Protein AF-W1YIL7-F1 (afdb_monomer)

Sequence (71 aa):
VVAGAKNGEVTVSLSNGSTVTGTVIGTDAQTDLAVVKIDPPKDIQPIKIGDSDSLQVGEPAIAIGNPLGLE

Secondary structure (DSSP, 8-state):
--TT-BTTEEEEE-TTS-EEEEEEEEEETTTTEEEEEE-PPTT--PPPPP-GGG--TT--------SS---

pLDDT: mean 90.85, std 8.01, range [57.19, 97.81]

Nearest PDB structures (foldseek):
  2rce-assembly3_G  TM=8.362E-01  e=1.685E-01  Escherichia coli
  7vge-assembly2_D  TM=8.726E-01  e=4.658E-01  Homo sapiens
  7vge-assembly1_C  TM=8.716E-01  e=9.371E-01  Homo sapiens
  6wat-assembly7_GC  TM=6.649E-01  e=7.745E-01  Homo sapiens
  2eqm-assembly1_A  TM=7.158E-01  e=8.664E+00  Homo sapiens

Solvent-accessible surface area (backbone atoms only — not comparable to full-atom values): 5143 Å² total; per-residue (Å²): 133,67,92,80,38,62,96,45,35,43,82,43,78,44,96,87,75,51,73,45,69,24,37,59,77,48,74,38,83,90,79,75,44,72,42,70,48,62,82,76,66,90,88,76,78,82,80,83,84,79,70,76,89,75,66,58,94,85,63,89,82,86,90,86,81,76,95,78,72,88,123

Mean predicted aligned error: 4.54 Å

Radius of gyration: 14.95 Å; Cα contacts (8 Å, |Δi|>4): 58; chains: 1; bounding box: 31×27×41 Å

Structure (mmCIF, N/CA/C/O backbone):
data_AF-W1YIL7-F1
#
_entry.id   AF-W1YIL7-F1
#
loop_
_atom_site.group_PDB
_atom_site.id
_atom_site.type_symbol
_atom_site.label_atom_id
_atom_site.label_alt_id
_atom_site.label_comp_id
_atom_site.label_asym_id
_atom_site.label_entity_id
_atom_site.label_seq_id
_atom_site.pdbx_PDB_ins_code
_atom_site.Cartn_x
_atom_site.Cartn_y
_atom_site.Cartn_z
_atom_site.occupancy
_atom_site.B_iso_or_equiv
_atom_site.auth_seq_id
_atom_site.auth_comp_id
_atom_site.auth_asym_id
_atom_site.auth_atom_id
_atom_site.pdbx_PDB_model_num
ATOM 1 N N . VAL A 1 1 ? 2.759 7.215 -5.969 1.00 76.06 1 VAL A N 1
ATOM 2 C CA . VAL A 1 1 ? 1.709 7.869 -6.793 1.00 76.06 1 VAL A CA 1
ATOM 3 C C . VAL A 1 1 ? 1.681 7.189 -8.152 1.00 76.06 1 VAL A C 1
ATOM 5 O O . VAL A 1 1 ? 2.755 7.023 -8.713 1.00 76.06 1 VAL A O 1
ATOM 8 N N . VAL A 1 2 ? 0.517 6.775 -8.667 1.00 84.94 2 VAL A N 1
ATOM 9 C CA . VAL A 1 2 ? 0.428 6.061 -9.966 1.00 84.94 2 VAL A CA 1
ATOM 10 C C . VAL A 1 2 ? -0.131 6.912 -11.109 1.00 84.94 2 VAL A C 1
ATOM 12 O O . VAL A 1 2 ? 0.009 6.540 -12.265 1.00 84.94 2 VAL A O 1
ATOM 15 N N . ALA A 1 3 ? -0.709 8.081 -10.815 1.00 82.00 3 ALA A N 1
ATOM 16 C CA . ALA A 1 3 ? -1.281 8.974 -11.830 1.00 82.00 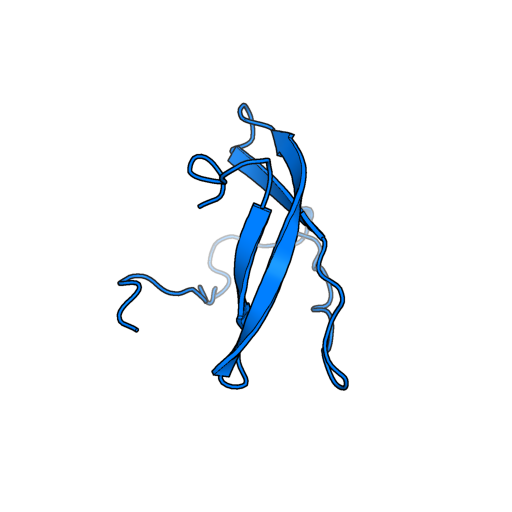3 ALA A CA 1
ATOM 17 C C . ALA A 1 3 ? -0.256 9.469 -12.876 1.00 82.00 3 ALA A C 1
ATOM 19 O O . ALA A 1 3 ? -0.636 9.873 -13.968 1.00 82.00 3 ALA A O 1
ATOM 20 N N . GLY A 1 4 ? 1.043 9.423 -12.555 1.00 79.56 4 GLY A N 1
ATOM 21 C CA . GLY A 1 4 ? 2.141 9.744 -13.474 1.00 79.56 4 GLY A CA 1
ATOM 22 C C . GLY A 1 4 ? 2.735 8.540 -14.217 1.00 79.56 4 GLY A C 1
ATOM 23 O O . GLY A 1 4 ? 3.787 8.688 -14.839 1.00 79.56 4 GLY A O 1
ATOM 24 N N . ALA A 1 5 ? 2.121 7.354 -14.123 1.00 85.12 5 ALA A N 1
ATOM 25 C CA . ALA A 1 5 ? 2.613 6.138 -14.767 1.00 85.12 5 ALA A CA 1
ATOM 26 C C . ALA A 1 5 ? 2.675 6.306 -16.293 1.00 85.12 5 ALA A C 1
ATOM 28 O O . ALA A 1 5 ? 1.700 6.708 -16.933 1.00 85.12 5 ALA A O 1
ATOM 29 N N . LYS A 1 6 ? 3.816 5.966 -16.898 1.00 82.25 6 LYS A N 1
ATOM 30 C CA . LYS A 1 6 ? 3.978 5.965 -18.358 1.00 82.25 6 LYS A CA 1
ATOM 31 C C . LYS A 1 6 ? 3.637 4.577 -18.874 1.00 82.25 6 LYS A C 1
ATOM 33 O O . LYS A 1 6 ? 4.192 3.603 -18.389 1.00 82.25 6 LYS A O 1
ATOM 38 N N . ASN A 1 7 ? 2.720 4.483 -19.837 1.00 87.12 7 ASN A N 1
ATOM 39 C CA . ASN A 1 7 ? 2.256 3.206 -20.399 1.00 87.12 7 ASN A CA 1
ATOM 40 C C . ASN A 1 7 ? 1.729 2.207 -19.345 1.00 87.12 7 ASN A C 1
ATOM 42 O O . ASN A 1 7 ? 1.791 1.001 -19.552 1.00 87.12 7 ASN A O 1
ATOM 46 N N . GLY A 1 8 ? 1.219 2.702 -18.210 1.00 89.81 8 GLY A N 1
ATOM 47 C CA . GLY A 1 8 ? 0.761 1.855 -17.104 1.00 89.81 8 GLY A CA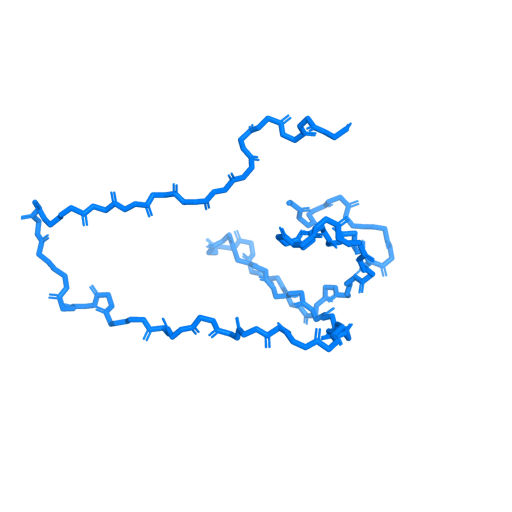 1
ATOM 48 C C . GLY A 1 8 ? 1.885 1.249 -16.257 1.00 89.81 8 GLY A C 1
ATOM 49 O O . GLY A 1 8 ? 1.602 0.408 -15.410 1.00 89.81 8 GLY A O 1
ATOM 50 N N . GLU A 1 9 ? 3.137 1.669 -16.441 1.00 94.75 9 GLU A N 1
ATOM 51 C CA . GLU A 1 9 ? 4.280 1.200 -15.658 1.00 94.75 9 GLU A CA 1
ATOM 52 C C . GLU A 1 9 ? 4.710 2.212 -14.591 1.00 94.75 9 GLU A C 1
ATOM 54 O O . GLU A 1 9 ? 4.630 3.434 -14.771 1.00 94.75 9 GLU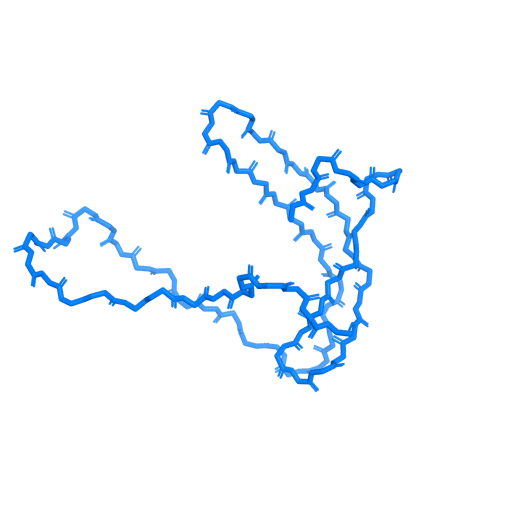 A O 1
ATOM 59 N N . VAL A 1 10 ? 5.200 1.680 -13.474 1.00 94.62 10 VAL A N 1
ATOM 60 C CA . VAL A 1 10 ? 5.776 2.422 -12.350 1.00 94.62 10 VAL A CA 1
ATOM 61 C C . VAL A 1 10 ? 7.052 1.742 -11.865 1.00 94.62 10 VAL A C 1
ATOM 63 O O . VAL A 1 10 ? 7.191 0.524 -11.952 1.00 94.62 10 VAL A O 1
ATOM 66 N N . THR A 1 11 ? 7.971 2.519 -11.303 1.00 92.88 11 THR A N 1
ATOM 67 C CA . THR A 1 11 ? 9.122 1.977 -10.572 1.00 92.88 11 THR A CA 1
ATOM 68 C C . THR A 1 11 ? 8.727 1.735 -9.119 1.00 92.88 11 THR A C 1
ATOM 70 O O . THR A 1 11 ? 8.149 2.615 -8.481 1.00 92.88 11 THR A O 1
ATOM 73 N N . VAL A 1 12 ? 9.045 0.554 -8.591 1.00 92.81 12 VAL A N 1
ATOM 74 C CA . VAL A 1 12 ? 8.801 0.173 -7.196 1.00 92.81 12 VAL A CA 1
ATOM 75 C C . VAL A 1 12 ? 10.141 -0.022 -6.491 1.00 92.81 12 VAL A C 1
ATOM 77 O O . VAL A 1 12 ? 10.874 -0.956 -6.815 1.00 92.81 12 VAL A O 1
ATOM 80 N N . SER A 1 13 ? 10.445 0.844 -5.523 1.00 91.94 13 SER A N 1
ATOM 81 C CA . SER A 1 13 ? 11.594 0.701 -4.618 1.00 91.94 13 SER A CA 1
ATOM 82 C C . SER A 1 13 ? 11.193 -0.167 -3.421 1.00 91.94 13 SER A C 1
ATOM 84 O O . SER A 1 13 ? 10.215 0.120 -2.727 1.00 91.94 13 SER A O 1
ATOM 86 N N . LEU A 1 14 ? 11.919 -1.260 -3.197 1.00 91.31 14 LEU A N 1
ATOM 87 C CA . LEU A 1 14 ? 11.666 -2.225 -2.127 1.00 91.31 14 LEU A CA 1
ATOM 88 C C . LEU A 1 14 ? 12.500 -1.898 -0.882 1.00 91.31 14 LEU A C 1
ATOM 90 O O . LEU A 1 14 ? 13.539 -1.248 -0.959 1.00 91.31 14 LEU A O 1
ATOM 94 N N . SER A 1 15 ? 12.081 -2.398 0.283 1.00 88.50 15 SER A N 1
ATOM 95 C CA . SER A 1 15 ? 12.742 -2.121 1.572 1.00 88.50 15 SER A CA 1
ATOM 96 C C . SER A 1 15 ? 14.189 -2.621 1.667 1.00 88.50 15 SER A C 1
ATOM 98 O O . SER A 1 15 ? 14.940 -2.162 2.522 1.00 88.50 15 SER A O 1
ATOM 100 N N . ASN A 1 16 ? 14.594 -3.544 0.791 1.00 87.25 16 ASN A N 1
ATOM 101 C CA . ASN A 1 16 ? 15.969 -4.031 0.674 1.00 87.25 16 ASN A CA 1
ATOM 102 C C . ASN A 1 16 ? 16.859 -3.149 -0.232 1.00 87.25 16 ASN A C 1
ATOM 104 O O . ASN A 1 16 ? 18.004 -3.515 -0.487 1.00 87.25 16 ASN A O 1
ATOM 108 N N . GLY A 1 17 ? 16.335 -2.032 -0.749 1.00 88.25 17 GLY A N 1
ATOM 109 C CA . GLY A 1 17 ? 17.034 -1.105 -1.646 1.00 88.25 17 GLY A CA 1
ATOM 110 C C . GLY A 1 17 ? 17.024 -1.501 -3.127 1.00 88.25 17 GLY A C 1
ATOM 111 O O . GLY A 1 17 ? 17.576 -0.778 -3.949 1.00 88.25 17 GLY A O 1
ATOM 112 N N . SER A 1 18 ? 16.416 -2.633 -3.496 1.00 89.00 18 SER A N 1
ATOM 113 C CA . SER A 1 18 ? 16.260 -3.012 -4.907 1.00 89.00 18 SER A CA 1
ATOM 114 C C . SER A 1 18 ? 15.071 -2.305 -5.559 1.00 89.00 18 SER A C 1
ATOM 116 O O . SER A 1 18 ? 14.079 -1.994 -4.899 1.00 89.00 18 SER A O 1
ATOM 118 N N . THR A 1 19 ? 15.160 -2.083 -6.870 1.00 92.38 19 THR A N 1
ATOM 119 C CA . THR A 1 19 ? 14.079 -1.516 -7.680 1.00 92.38 19 THR A CA 1
ATOM 120 C C . THR A 1 19 ? 13.555 -2.546 -8.672 1.00 92.38 19 THR A C 1
ATOM 122 O O . THR A 1 19 ? 14.315 -3.330 -9.243 1.00 92.38 19 THR A O 1
ATOM 125 N N . VAL A 1 20 ? 12.239 -2.552 -8.877 1.00 93.56 20 VAL A N 1
ATOM 126 C CA . VAL A 1 20 ? 11.568 -3.409 -9.861 1.00 93.56 20 VAL A CA 1
ATOM 127 C C . VAL A 1 20 ? 10.536 -2.616 -10.653 1.00 93.56 20 VAL A C 1
ATOM 129 O O . VAL A 1 20 ? 9.984 -1.626 -10.167 1.00 93.56 20 VAL A O 1
ATOM 132 N N . THR A 1 21 ? 10.256 -3.060 -11.875 1.00 95.19 21 THR A N 1
ATOM 133 C CA . THR A 1 21 ? 9.140 -2.528 -12.662 1.00 95.19 21 THR A CA 1
ATOM 134 C C . THR A 1 21 ? 7.830 -3.112 -12.142 1.00 95.19 21 THR A C 1
ATOM 136 O O . THR A 1 21 ? 7.708 -4.324 -11.959 1.00 95.19 21 THR A O 1
ATOM 139 N N . GLY A 1 22 ? 6.845 -2.249 -11.918 1.00 95.50 22 GLY A N 1
ATOM 140 C CA . GLY A 1 22 ? 5.471 -2.625 -11.624 1.00 95.50 22 GLY A CA 1
ATOM 141 C C . GLY A 1 22 ? 4.514 -2.176 -12.717 1.00 95.50 22 GLY A C 1
ATOM 142 O O . GLY A 1 22 ? 4.687 -1.120 -13.319 1.00 95.50 22 GLY A O 1
ATOM 143 N N . THR A 1 23 ? 3.471 -2.965 -12.944 1.00 96.81 23 THR A N 1
ATOM 144 C CA . THR A 1 23 ? 2.372 -2.648 -13.858 1.00 96.81 23 THR A CA 1
ATOM 145 C C . THR A 1 23 ? 1.132 -2.287 -13.053 1.00 96.81 23 THR A C 1
ATOM 147 O O . THR A 1 23 ? 0.708 -3.038 -12.174 1.00 96.81 23 THR A O 1
ATOM 150 N N . VAL A 1 24 ? 0.518 -1.151 -13.357 1.00 96.50 24 VAL A N 1
ATOM 151 C CA . VAL A 1 24 ? -0.779 -0.759 -12.804 1.00 96.50 24 VAL A CA 1
ATOM 152 C C . VAL A 1 24 ? -1.853 -1.652 -13.425 1.00 96.50 24 VAL A C 1
ATOM 154 O O . VAL A 1 24 ? -2.076 -1.610 -14.632 1.00 96.50 24 VAL A O 1
ATOM 157 N N . ILE A 1 25 ? -2.517 -2.467 -12.604 1.00 96.38 25 ILE A N 1
ATOM 158 C CA . ILE A 1 25 ? -3.559 -3.406 -13.057 1.00 96.38 25 ILE A CA 1
ATOM 159 C C . ILE A 1 25 ? -4.977 -2.955 -12.691 1.00 96.38 25 ILE A C 1
ATOM 161 O O . ILE A 1 25 ? -5.948 -3.544 -13.159 1.00 96.38 25 ILE A O 1
ATOM 165 N N . GLY A 1 26 ? -5.107 -1.910 -11.873 1.00 95.19 26 GLY A N 1
ATOM 166 C CA . GLY A 1 26 ? -6.390 -1.314 -11.522 1.00 95.19 26 GLY A CA 1
ATOM 167 C C . GLY A 1 26 ? -6.220 -0.013 -10.748 1.00 95.19 26 GLY A C 1
ATOM 168 O O . GLY A 1 26 ? -5.258 0.149 -9.995 1.00 95.19 26 GLY A O 1
ATOM 169 N N . THR A 1 27 ? -7.162 0.905 -10.933 1.00 95.25 27 THR A N 1
ATOM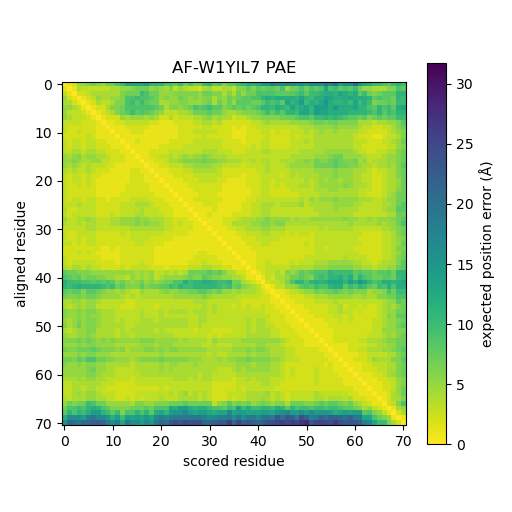 170 C CA . THR A 1 27 ? -7.246 2.167 -10.194 1.00 95.25 27 THR A CA 1
ATOM 171 C C . THR A 1 27 ? -8.700 2.499 -9.906 1.00 95.25 27 THR A C 1
ATOM 173 O O . THR A 1 27 ? -9.549 2.316 -10.778 1.00 95.25 27 THR A O 1
ATOM 176 N N . ASP A 1 28 ? -8.958 3.056 -8.733 1.00 95.31 28 ASP A N 1
ATOM 177 C CA . ASP A 1 28 ? -10.236 3.630 -8.344 1.00 95.31 28 ASP A CA 1
ATOM 178 C C . ASP A 1 28 ? -10.000 5.056 -7.841 1.00 95.31 28 ASP A C 1
ATOM 180 O O . ASP A 1 28 ? -9.459 5.278 -6.758 1.00 95.31 28 ASP A O 1
ATOM 184 N N . ALA A 1 29 ? -10.389 6.033 -8.659 1.00 91.38 29 ALA A N 1
ATOM 185 C CA . ALA A 1 29 ? -10.231 7.445 -8.332 1.00 91.38 29 ALA A CA 1
ATOM 186 C C . ALA A 1 29 ? -11.230 7.925 -7.268 1.00 91.38 29 ALA A C 1
ATOM 188 O O . ALA A 1 29 ? -10.981 8.947 -6.634 1.00 91.38 29 ALA A O 1
ATOM 189 N N . GLN A 1 30 ? -12.356 7.229 -7.071 1.00 95.75 30 GLN A N 1
ATOM 190 C CA . GLN A 1 30 ? -13.356 7.623 -6.078 1.00 95.75 30 GLN A CA 1
ATOM 191 C C . GLN A 1 30 ? -12.880 7.298 -4.6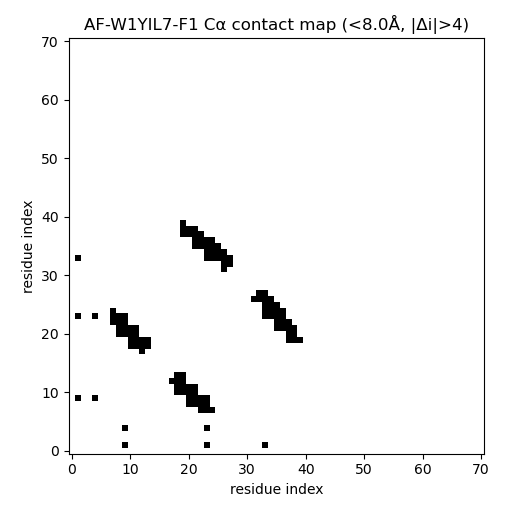61 1.00 95.75 30 GLN A C 1
ATOM 193 O O . GLN A 1 30 ? -13.094 8.097 -3.751 1.00 95.75 30 GLN A O 1
ATOM 198 N N . THR A 1 31 ? -12.225 6.150 -4.482 1.00 95.88 31 THR A N 1
ATOM 199 C CA . THR A 1 31 ? -11.669 5.722 -3.189 1.00 95.88 31 THR A CA 1
AT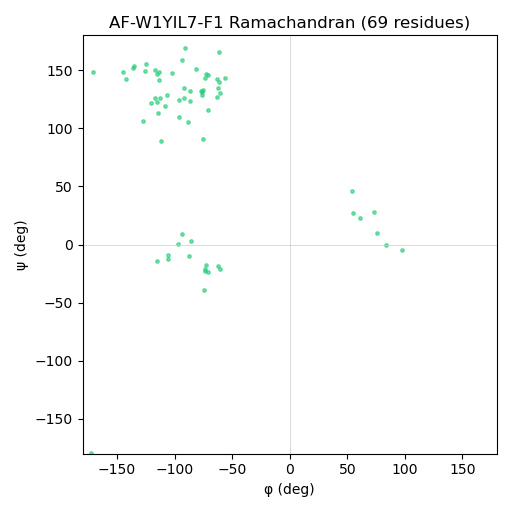OM 200 C C . THR A 1 31 ? -10.180 6.038 -3.029 1.00 95.88 31 THR A C 1
ATOM 202 O O . THR A 1 31 ? -9.605 5.674 -2.010 1.00 95.88 31 THR A O 1
ATOM 205 N N . ASP A 1 32 ? -9.552 6.663 -4.030 1.00 95.00 32 ASP A N 1
ATOM 206 C CA . ASP A 1 32 ? -8.108 6.941 -4.096 1.00 95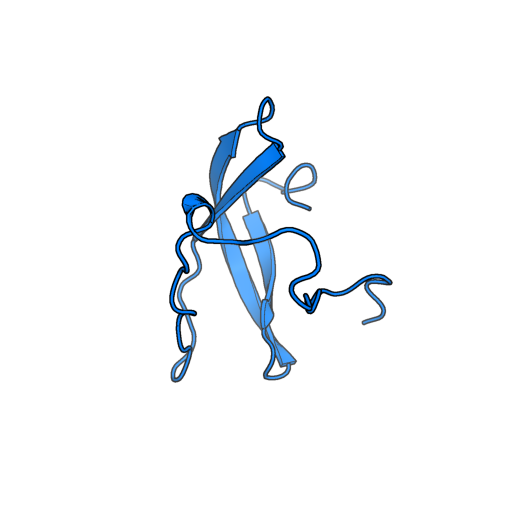.00 32 ASP A CA 1
ATOM 207 C C . ASP A 1 32 ? -7.233 5.682 -3.904 1.00 95.00 32 ASP A C 1
ATOM 209 O O . ASP A 1 32 ? -6.267 5.657 -3.141 1.00 95.00 32 ASP A O 1
ATOM 213 N N . LEU A 1 33 ? -7.594 4.591 -4.594 1.00 95.75 33 LEU A N 1
ATOM 214 C CA . LEU A 1 33 ? -6.886 3.308 -4.530 1.00 95.75 33 LEU A CA 1
ATOM 215 C C . LEU A 1 33 ? -6.281 2.913 -5.878 1.00 95.75 33 LEU A C 1
ATOM 217 O O . LEU A 1 33 ? -6.807 3.208 -6.950 1.00 95.75 33 LEU A O 1
ATOM 221 N N . ALA A 1 34 ? -5.174 2.175 -5.827 1.00 95.69 34 ALA A N 1
ATOM 222 C CA . ALA A 1 34 ? -4.557 1.563 -6.995 1.00 95.69 34 ALA A CA 1
ATOM 223 C C . ALA A 1 34 ? -3.935 0.212 -6.647 1.00 95.69 34 ALA A C 1
ATOM 225 O O . ALA A 1 34 ? -3.423 0.016 -5.545 1.00 95.69 34 ALA A O 1
ATOM 226 N N . VAL A 1 35 ? -3.930 -0.703 -7.616 1.00 96.44 35 VAL A N 1
ATOM 227 C CA . VAL A 1 35 ? -3.264 -2.002 -7.513 1.00 96.44 35 VAL A CA 1
ATOM 228 C C . VAL A 1 35 ? -2.139 -2.061 -8.536 1.00 96.44 35 VAL A C 1
ATOM 230 O O . VAL A 1 35 ? -2.356 -1.921 -9.742 1.00 96.44 35 VAL A O 1
ATOM 233 N N . VAL A 1 36 ? -0.927 -2.294 -8.038 1.00 96.38 36 VAL A N 1
ATOM 234 C CA . VAL A 1 36 ? 0.281 -2.469 -8.844 1.00 96.38 36 VAL A CA 1
ATOM 235 C C . VAL A 1 36 ? 0.743 -3.912 -8.707 1.00 96.38 36 VAL A C 1
ATOM 237 O O . VAL A 1 36 ? 0.944 -4.405 -7.598 1.00 96.38 36 VAL A O 1
ATOM 240 N N . LYS A 1 37 ? 0.915 -4.589 -9.839 1.00 95.81 37 LYS A N 1
ATOM 241 C CA . LYS A 1 37 ? 1.515 -5.917 -9.912 1.00 95.81 37 LYS A CA 1
ATOM 242 C C . LYS A 1 37 ? 3.013 -5.779 -10.153 1.00 95.81 37 LYS A C 1
ATOM 244 O O . LYS A 1 37 ? 3.421 -5.030 -11.032 1.00 95.81 37 LYS A O 1
ATOM 249 N N . ILE A 1 38 ? 3.808 -6.542 -9.415 1.00 94.62 38 ILE A N 1
ATOM 250 C CA . ILE A 1 38 ? 5.244 -6.716 -9.651 1.00 94.62 38 ILE A CA 1
ATOM 251 C C . ILE A 1 38 ? 5.546 -8.205 -9.791 1.00 94.62 38 ILE A C 1
ATOM 253 O O . ILE A 1 38 ? 4.822 -9.030 -9.227 1.00 94.62 38 ILE A O 1
ATOM 257 N N . ASP A 1 39 ? 6.630 -8.537 -10.485 1.00 92.62 39 ASP A N 1
ATOM 258 C CA . ASP A 1 39 ? 7.278 -9.838 -10.343 1.00 92.62 39 ASP A CA 1
ATOM 259 C C . ASP A 1 39 ? 8.297 -9.721 -9.197 1.00 92.62 39 ASP A C 1
ATOM 261 O O . ASP A 1 39 ? 9.311 -9.029 -9.339 1.00 92.62 39 ASP A O 1
ATOM 265 N N . PRO A 1 40 ? 8.011 -10.292 -8.014 1.00 86.38 40 PRO A N 1
AT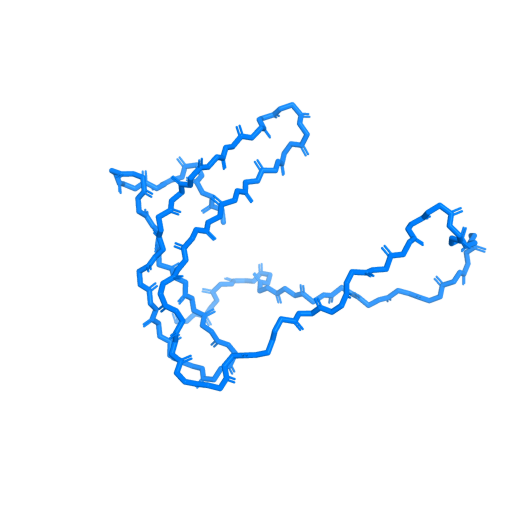OM 266 C CA . PRO A 1 40 ? 8.795 -10.014 -6.822 1.00 86.38 40 PRO A CA 1
ATOM 267 C C . PRO A 1 40 ? 10.169 -10.706 -6.880 1.00 86.38 40 PRO A C 1
ATOM 269 O O . PRO A 1 40 ? 10.262 -11.853 -7.332 1.00 86.38 40 PRO A O 1
ATOM 272 N N . PRO A 1 41 ? 11.242 -10.072 -6.367 1.00 85.38 41 PRO A N 1
ATOM 273 C CA . PRO A 1 41 ? 12.485 -10.778 -6.089 1.00 85.38 41 PRO A CA 1
ATOM 274 C C . PRO A 1 41 ? 12.260 -11.874 -5.037 1.00 85.38 41 PRO A C 1
ATOM 276 O O . PRO A 1 41 ? 11.245 -11.905 -4.333 1.00 85.38 41 PRO A O 1
ATOM 279 N N . LYS A 1 42 ? 13.235 -12.781 -4.916 1.00 80.81 42 LYS A N 1
ATOM 280 C CA . LYS A 1 42 ? 13.229 -13.786 -3.846 1.00 80.81 42 LYS A CA 1
ATOM 281 C C . LYS A 1 42 ? 13.156 -13.078 -2.483 1.00 80.81 42 LYS A C 1
ATOM 283 O O . LYS A 1 42 ? 13.733 -12.007 -2.317 1.00 80.81 42 LYS A O 1
ATOM 288 N N . ASP A 1 43 ? 12.428 -13.680 -1.543 1.00 82.75 43 ASP A N 1
ATOM 289 C CA . ASP A 1 43 ? 12.305 -13.237 -0.145 1.00 82.75 43 ASP A CA 1
ATOM 290 C C . ASP A 1 43 ? 11.446 -11.980 0.125 1.00 82.75 43 ASP A C 1
ATOM 292 O O . ASP A 1 43 ? 11.621 -11.308 1.142 1.00 82.75 43 ASP A O 1
ATOM 296 N N . ILE A 1 44 ? 10.448 -11.686 -0.718 1.00 87.62 44 ILE A N 1
ATOM 297 C CA . ILE A 1 44 ? 9.350 -10.779 -0.331 1.00 87.62 44 ILE A CA 1
ATOM 298 C C . ILE A 1 44 ? 8.360 -11.495 0.594 1.00 87.62 44 ILE A C 1
ATOM 300 O O . ILE A 1 44 ? 7.857 -12.572 0.272 1.00 87.62 44 ILE A O 1
ATOM 304 N N . GLN A 1 45 ? 8.019 -10.849 1.711 1.00 89.06 45 GLN A N 1
ATOM 305 C CA . GLN A 1 45 ? 6.937 -11.280 2.595 1.00 89.06 45 GLN A CA 1
ATOM 306 C C . GLN A 1 45 ? 5.734 -10.333 2.497 1.00 89.06 45 GLN A C 1
ATOM 308 O O . GLN A 1 45 ? 5.866 -9.150 2.819 1.00 89.06 45 GLN A O 1
ATOM 313 N N . PRO A 1 46 ? 4.555 -10.828 2.080 1.00 91.06 46 PRO A N 1
ATOM 314 C CA . PRO A 1 46 ? 3.320 -10.059 2.147 1.00 91.06 46 PRO A CA 1
ATOM 315 C C . PRO A 1 46 ? 2.939 -9.732 3.594 1.00 91.06 46 PRO A C 1
ATOM 317 O O . PRO A 1 46 ? 3.078 -10.564 4.491 1.00 91.06 46 PRO A O 1
ATOM 320 N N . ILE A 1 47 ? 2.399 -8.534 3.814 1.00 94.31 47 ILE A N 1
ATOM 321 C CA . ILE A 1 47 ? 1.816 -8.170 5.105 1.00 94.31 47 ILE A CA 1
ATOM 322 C C . ILE A 1 47 ? 0.496 -8.922 5.326 1.00 94.31 47 ILE A C 1
ATOM 324 O O . ILE A 1 47 ? -0.269 -9.159 4.388 1.00 94.31 47 ILE A O 1
ATOM 328 N N . LYS A 1 48 ? 0.199 -9.275 6.578 1.00 96.81 48 LYS 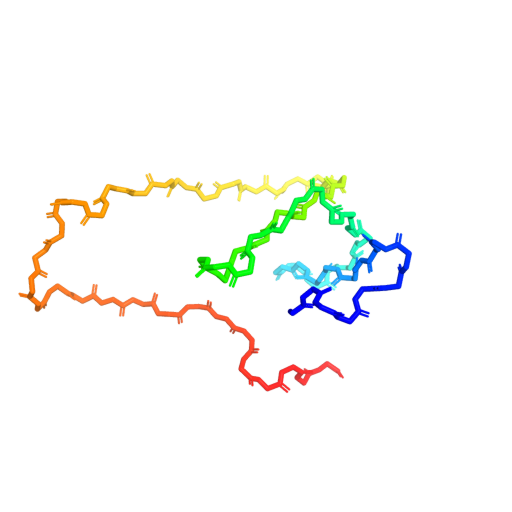A N 1
ATOM 329 C CA . LYS A 1 48 ? -1.131 -9.757 6.958 1.00 96.81 48 LYS A CA 1
ATOM 330 C C . LYS A 1 48 ? -2.097 -8.573 7.039 1.00 96.81 48 LYS A C 1
ATOM 332 O O . LYS A 1 48 ? -1.819 -7.609 7.745 1.00 96.81 48 LYS A O 1
ATOM 337 N N . ILE A 1 49 ? -3.239 -8.673 6.362 1.00 96.44 49 ILE A N 1
ATOM 338 C CA . ILE A 1 49 ? -4.311 -7.675 6.456 1.00 96.44 49 ILE A CA 1
ATOM 339 C C . ILE A 1 49 ? -5.060 -7.843 7.785 1.00 96.44 49 ILE A C 1
ATOM 341 O O . ILE A 1 49 ? -5.384 -8.965 8.185 1.00 96.44 49 ILE A O 1
ATOM 345 N N . GLY A 1 50 ? -5.280 -6.726 8.476 1.00 95.38 50 GLY A N 1
ATOM 346 C CA . GLY A 1 50 ? -6.087 -6.651 9.693 1.00 95.38 50 GLY A CA 1
ATOM 347 C C . GLY A 1 50 ? -7.557 -6.347 9.402 1.00 95.38 50 GLY A C 1
ATOM 348 O O . GLY A 1 50 ? -7.910 -5.982 8.284 1.00 95.38 50 GLY A O 1
ATOM 349 N N . ASP A 1 51 ? -8.396 -6.483 10.426 1.00 97.31 51 ASP A N 1
ATOM 350 C CA . ASP A 1 51 ? -9.815 -6.129 10.375 1.00 97.31 51 ASP A CA 1
ATOM 351 C C . ASP A 1 51 ? -10.030 -4.720 10.946 1.00 97.31 51 ASP A C 1
ATOM 353 O O . ASP A 1 51 ? -9.886 -4.502 12.153 1.00 97.31 51 ASP A O 1
ATOM 357 N N . SER A 1 52 ? -10.356 -3.762 10.076 1.00 96.25 52 SER A N 1
ATOM 358 C CA . SER A 1 52 ? -10.573 -2.364 10.459 1.00 96.25 52 SER A CA 1
ATOM 359 C C . SER A 1 52 ? -11.851 -2.137 11.261 1.00 96.25 52 SER A C 1
ATOM 361 O O . SER A 1 52 ? -11.909 -1.164 12.008 1.00 96.25 52 SER A O 1
ATOM 363 N N . ASP A 1 53 ? -12.849 -3.018 11.145 1.00 97.81 53 ASP A N 1
ATOM 364 C CA . ASP A 1 53 ? -14.135 -2.866 11.842 1.00 97.81 53 ASP A CA 1
ATOM 365 C C . ASP A 1 53 ? -14.003 -3.154 13.346 1.00 97.81 53 ASP A C 1
ATOM 367 O O . ASP A 1 53 ? -14.855 -2.765 14.144 1.00 97.81 53 ASP A O 1
ATOM 371 N N . SER A 1 54 ? -12.913 -3.820 13.738 1.00 97.12 54 SER A N 1
ATOM 372 C CA . SER A 1 54 ? -12.612 -4.188 15.123 1.00 97.12 54 SER A CA 1
ATOM 373 C C . SER A 1 54 ? -11.848 -3.119 15.920 1.00 97.12 54 SER A C 1
ATOM 375 O O . SER A 1 54 ? -11.704 -3.262 17.136 1.00 97.12 54 SER A O 1
ATOM 377 N N . LEU A 1 55 ? -11.361 -2.062 15.257 1.00 96.94 55 LEU A N 1
ATOM 378 C CA . LEU A 1 55 ? -10.524 -1.022 15.868 1.00 96.94 55 LEU A CA 1
ATOM 379 C C . LEU A 1 55 ? -11.319 -0.094 16.797 1.00 96.94 55 LEU A C 1
ATOM 381 O O . LEU A 1 55 ? -12.472 0.252 16.529 1.00 96.94 55 LEU A O 1
ATOM 385 N N . GLN A 1 56 ? -10.669 0.388 17.858 1.00 97.69 56 GLN A N 1
ATOM 386 C CA . GLN A 1 56 ? -11.243 1.348 18.808 1.00 97.69 56 GLN A CA 1
ATOM 387 C C . GLN A 1 56 ? -10.550 2.716 18.766 1.00 97.69 56 GLN A C 1
ATOM 389 O O . GLN A 1 56 ? -9.348 2.849 18.534 1.00 97.69 56 GLN A O 1
ATOM 394 N N . VAL A 1 57 ? -11.318 3.774 19.048 1.00 97.31 57 VAL A N 1
ATOM 395 C CA . VAL A 1 57 ? -10.784 5.140 19.148 1.00 97.31 57 VAL A CA 1
ATOM 396 C C . VAL A 1 57 ? -9.780 5.226 20.299 1.00 97.31 57 VAL A C 1
ATOM 398 O O . VAL A 1 57 ? -10.100 4.895 21.438 1.00 97.31 57 VAL A O 1
ATOM 401 N N . GLY A 1 58 ? -8.582 5.730 19.999 1.00 97.31 58 GLY A N 1
ATOM 402 C CA . GLY A 1 58 ? -7.478 5.844 20.955 1.00 97.31 58 GLY A CA 1
ATOM 403 C C . GLY A 1 58 ? -6.462 4.704 20.872 1.00 97.31 58 GLY A C 1
ATOM 404 O O . GLY A 1 58 ? -5.431 4.780 21.541 1.00 97.31 58 GLY A O 1
ATOM 405 N N . GLU A 1 59 ? -6.701 3.687 20.038 1.00 97.56 59 GLU A N 1
ATOM 406 C CA . GLU A 1 59 ? -5.683 2.682 19.742 1.00 97.56 59 GLU A CA 1
ATOM 407 C C . GLU A 1 59 ? -4.457 3.320 19.058 1.00 97.56 59 GLU A C 1
ATOM 409 O O . GLU A 1 59 ? -4.609 4.137 18.142 1.00 97.56 59 GLU A O 1
ATOM 414 N N . PRO A 1 60 ? -3.227 2.980 19.487 1.00 96.81 60 PRO A N 1
ATOM 415 C CA . PRO A 1 60 ? -2.018 3.467 18.835 1.00 96.81 60 PRO A CA 1
ATOM 416 C C . PRO A 1 60 ? -1.932 3.018 17.373 1.00 96.81 60 PRO A C 1
ATOM 418 O O . PRO A 1 60 ? -2.185 1.858 17.055 1.00 96.81 60 PRO A O 1
ATOM 421 N N . ALA A 1 61 ? -1.474 3.915 16.499 1.00 95.62 61 ALA A N 1
ATOM 422 C CA . ALA A 1 61 ? -1.241 3.630 15.087 1.00 95.62 61 ALA A CA 1
ATOM 423 C C . ALA A 1 61 ? 0.193 3.986 14.675 1.00 95.62 61 ALA A C 1
ATOM 425 O O . ALA A 1 61 ? 0.798 4.919 15.207 1.00 95.62 61 ALA A O 1
ATOM 426 N N . ILE A 1 62 ? 0.726 3.251 13.697 1.00 96.06 62 ILE A N 1
ATOM 427 C CA . ILE A 1 62 ? 2.032 3.510 13.082 1.00 96.06 62 ILE A CA 1
ATOM 428 C C . ILE A 1 62 ? 1.806 3.736 11.588 1.00 96.06 62 ILE A C 1
ATOM 430 O O . ILE A 1 62 ? 1.289 2.859 10.900 1.00 96.06 62 ILE A O 1
ATOM 434 N N . ALA A 1 63 ? 2.218 4.899 11.083 1.00 95.69 63 ALA A N 1
ATOM 435 C CA . ALA A 1 63 ? 2.228 5.193 9.654 1.00 95.69 63 ALA A CA 1
ATOM 436 C C . ALA A 1 63 ? 3.628 4.932 9.080 1.00 95.69 63 ALA A C 1
ATOM 438 O O . ALA A 1 63 ? 4.613 5.491 9.562 1.00 95.69 63 ALA A O 1
ATOM 439 N N . ILE A 1 64 ? 3.714 4.089 8.049 1.00 93.06 64 ILE A N 1
ATOM 440 C CA . ILE A 1 64 ? 4.961 3.755 7.347 1.00 93.06 64 ILE A CA 1
ATOM 441 C C . ILE A 1 64 ? 4.828 4.229 5.900 1.00 93.06 64 ILE A C 1
ATOM 443 O O . ILE A 1 64 ? 3.875 3.871 5.212 1.00 93.06 64 ILE A O 1
ATOM 447 N N . GLY A 1 65 ? 5.784 5.026 5.429 1.00 91.69 65 GLY A N 1
ATOM 448 C CA . GLY A 1 65 ? 5.803 5.544 4.064 1.00 91.69 65 GLY A CA 1
ATOM 449 C C . GLY A 1 65 ? 7.102 6.283 3.749 1.00 91.69 65 GLY A C 1
ATOM 450 O O . GLY A 1 65 ? 7.981 6.391 4.601 1.00 91.69 65 GLY A O 1
ATOM 451 N N . ASN A 1 66 ? 7.210 6.807 2.526 1.00 90.81 66 ASN A N 1
ATOM 452 C CA . ASN A 1 66 ? 8.334 7.633 2.080 1.00 90.81 66 ASN A CA 1
ATOM 453 C C . ASN A 1 66 ? 7.856 9.086 1.852 1.00 90.81 66 ASN A C 1
ATOM 455 O O . ASN A 1 66 ? 7.401 9.402 0.752 1.00 90.81 66 ASN A O 1
ATOM 459 N N . PRO A 1 67 ? 7.892 9.962 2.877 1.00 85.00 67 PRO A N 1
ATOM 460 C CA . PRO A 1 67 ? 7.264 11.287 2.825 1.00 85.00 67 PRO A CA 1
ATOM 461 C C . PRO A 1 67 ? 8.000 12.313 1.951 1.00 85.00 67 PRO A C 1
ATOM 463 O O . PRO A 1 67 ? 7.374 13.277 1.520 1.00 85.00 67 PRO A O 1
ATOM 466 N N . LEU A 1 68 ? 9.304 12.139 1.701 1.00 82.56 68 LEU A N 1
ATOM 467 C CA . LEU A 1 68 ? 10.118 13.107 0.948 1.00 82.56 68 LEU A CA 1
ATOM 468 C C . LEU A 1 68 ? 10.659 12.562 -0.378 1.00 82.56 68 LEU A C 1
ATOM 470 O O . LEU A 1 68 ? 11.125 13.350 -1.195 1.00 82.56 68 LEU A O 1
ATOM 474 N N . GLY A 1 69 ? 10.617 11.244 -0.602 1.00 70.31 69 GLY A N 1
ATOM 475 C CA . GLY A 1 69 ? 11.087 10.644 -1.852 1.00 70.31 69 GLY A CA 1
ATOM 476 C C . GLY A 1 69 ? 12.571 10.891 -2.142 1.00 70.31 69 GLY A C 1
ATOM 477 O O . GLY A 1 69 ? 12.949 10.883 -3.306 1.00 70.31 69 GLY A O 1
ATOM 478 N N . LEU A 1 70 ? 13.381 11.174 -1.113 1.00 59.03 70 LEU A N 1
ATOM 479 C CA . LEU A 1 70 ? 14.807 11.465 -1.258 1.00 59.03 70 LEU A CA 1
ATOM 480 C C . LEU A 1 70 ? 15.562 10.155 -1.523 1.00 59.03 70 LEU A C 1
ATOM 482 O O . LEU A 1 70 ? 15.967 9.476 -0.581 1.00 59.03 70 LEU A O 1
ATOM 486 N N . GLU A 1 71 ? 15.705 9.813 -2.800 1.00 57.19 71 GLU A N 1
ATOM 487 C CA . GLU A 1 71 ? 16.693 8.866 -3.336 1.00 57.19 71 GLU A CA 1
ATOM 488 C C . GLU A 1 71 ? 17.686 9.618 -4.233 1.00 57.19 71 GLU A C 1
ATOM 490 O O . GLU A 1 71 ? 17.249 10.551 -4.951 1.00 57.19 71 GLU A O 1
#

InterPro domains:
  IPR001940 Peptidase S1C [PR00834] (16-36)
  IPR001940 Peptidase S1C [PR00834] (57-71)
  IPR009003 Peptidase S1, PA clan [SSF50494] (6-70)
  IPR051201 Chloroplastic and Bacterial Serine Proteases [PTHR43343] (1-71)

Organism: NCBI:txid408170

Foldseek 3Di:
DQPPPDVQWDWDQDPVRDIFIWGWPDADPVVRDTDIDTPDDPPDDDDDDDDPVPDDPPDDDDDDDDPPPDD